Protein AF-A0A3B0XUV3-F1 (afdb_monomer_lite)

Sequence (147 aa):
MSKLILILFVGACLSVVYADNNFYPSVPASISDVETHRVGKHVVRLIRSFSDEGFLFIELLKPPEFSLINKRVVDKIKVTIYGRERVLDFRETASASIEKLRISEGIIKFQVAFYVLRGGRYLSECEIDANREKLPEPVCRHIPEDE

Organism: NCBI:txid652676

Structure (mmCIF, N/CA/C/O backbone):
data_AF-A0A3B0XUV3-F1
#
_entry.id   AF-A0A3B0XUV3-F1
#
loop_
_atom_site.group_PDB
_atom_site.id
_atom_site.type_symbol
_atom_site.label_atom_id
_atom_site.label_alt_id
_atom_site.label_comp_id
_atom_site.label_asym_id
_atom_site.label_entity_id
_atom_site.label_seq_id
_atom_site.pdbx_PDB_ins_code
_atom_site.Cartn_x
_atom_site.Cartn_y
_atom_site.Cartn_z
_atom_site.occupancy
_atom_site.B_iso_or_equiv
_atom_site.auth_seq_id
_atom_site.auth_comp_id
_atom_site.auth_asym_id
_atom_site.auth_atom_id
_atom_site.pdbx_PDB_model_num
ATOM 1 N N . MET A 1 1 ? 41.845 -21.795 62.828 1.00 43.41 1 MET A N 1
ATOM 2 C CA . MET A 1 1 ? 41.153 -21.656 61.528 1.00 43.41 1 MET A CA 1
ATOM 3 C C . MET A 1 1 ? 40.019 -20.662 61.706 1.00 43.41 1 MET A C 1
ATOM 5 O O . MET A 1 1 ? 39.028 -21.007 62.324 1.00 43.41 1 MET A O 1
ATOM 9 N N . SER A 1 2 ? 40.199 -19.415 61.274 1.00 40.38 2 SER A N 1
ATOM 10 C CA . SER A 1 2 ? 39.107 -18.441 61.169 1.00 40.38 2 SER A CA 1
ATOM 11 C C . SER A 1 2 ? 39.590 -17.257 60.337 1.00 40.38 2 SER A C 1
ATOM 13 O O . SER A 1 2 ? 40.461 -16.506 60.767 1.00 40.38 2 SER A O 1
ATOM 15 N N . LYS A 1 3 ? 39.057 -17.126 59.124 1.00 41.09 3 LYS A N 1
ATOM 16 C CA . LYS A 1 3 ? 38.953 -15.853 58.413 1.00 41.09 3 LYS A CA 1
ATOM 17 C C . LYS A 1 3 ? 37.558 -15.838 57.808 1.00 41.09 3 LYS A C 1
ATOM 19 O O . LYS A 1 3 ? 37.299 -16.528 56.826 1.00 41.09 3 LYS A O 1
ATOM 24 N N . LEU A 1 4 ? 36.654 -15.133 58.483 1.00 46.28 4 LEU A N 1
ATOM 25 C CA . LEU A 1 4 ? 35.303 -14.882 58.006 1.00 46.28 4 LEU A CA 1
ATOM 26 C C . LEU A 1 4 ? 35.368 -13.816 56.908 1.00 46.28 4 LEU A C 1
ATOM 28 O O . LEU A 1 4 ? 35.960 -12.753 57.089 1.00 46.28 4 LEU A O 1
ATOM 32 N N . ILE A 1 5 ? 34.768 -14.149 55.774 1.00 55.16 5 ILE A N 1
ATOM 33 C CA . ILE A 1 5 ? 34.529 -13.288 54.621 1.00 55.16 5 ILE A CA 1
ATOM 34 C C . ILE A 1 5 ? 33.279 -12.456 54.918 1.00 55.16 5 ILE A C 1
ATOM 36 O O . ILE A 1 5 ? 32.251 -13.018 55.289 1.00 55.16 5 ILE A O 1
ATOM 40 N N . LEU A 1 6 ? 33.341 -11.141 54.708 1.00 44.31 6 LEU A N 1
ATOM 41 C CA . LEU A 1 6 ? 32.147 -10.307 54.577 1.00 44.31 6 LEU A CA 1
ATOM 42 C C . LEU A 1 6 ? 32.419 -9.207 53.540 1.00 44.31 6 LEU A C 1
ATOM 44 O O . LEU A 1 6 ? 32.942 -8.144 53.860 1.00 44.31 6 LEU A O 1
ATOM 48 N N . ILE A 1 7 ? 32.115 -9.494 52.272 1.00 54.75 7 ILE A N 1
ATOM 49 C CA . ILE A 1 7 ? 32.074 -8.490 51.202 1.00 54.75 7 ILE A CA 1
ATOM 50 C C . ILE A 1 7 ? 30.607 -8.092 51.044 1.00 54.75 7 ILE A C 1
ATOM 52 O O . ILE A 1 7 ? 29.787 -8.874 50.567 1.00 54.75 7 ILE A O 1
ATOM 56 N N . LEU A 1 8 ? 30.281 -6.884 51.499 1.00 47.53 8 LEU A N 1
ATOM 57 C CA . LEU A 1 8 ? 28.972 -6.255 51.349 1.00 47.53 8 LEU A CA 1
ATOM 58 C C . LEU A 1 8 ? 28.825 -5.772 49.895 1.00 47.53 8 LEU A C 1
ATOM 60 O O . LEU A 1 8 ? 29.364 -4.732 49.522 1.00 47.53 8 LEU A O 1
ATOM 64 N N . PHE A 1 9 ? 28.113 -6.531 49.062 1.00 46.62 9 PHE A N 1
ATOM 65 C CA . PHE A 1 9 ? 27.651 -6.050 47.759 1.00 46.62 9 PHE A CA 1
ATOM 66 C C . PHE A 1 9 ? 26.440 -5.140 47.982 1.00 46.62 9 PHE A C 1
ATOM 68 O O . PHE A 1 9 ? 25.327 -5.601 48.232 1.00 46.62 9 PHE A O 1
ATOM 75 N N . VAL A 1 10 ? 26.672 -3.830 47.917 1.00 52.91 10 VAL A N 1
ATOM 76 C CA . VAL A 1 10 ? 25.621 -2.810 47.869 1.00 52.91 10 VAL A CA 1
ATOM 77 C C . VAL A 1 10 ? 24.949 -2.918 46.501 1.00 52.91 10 VAL A C 1
ATOM 79 O O . VAL A 1 10 ? 25.414 -2.361 45.509 1.00 52.91 10 VAL A O 1
ATOM 82 N N . GLY A 1 11 ? 23.880 -3.711 46.438 1.00 49.31 11 GLY A N 1
ATOM 83 C CA . GLY A 1 11 ? 22.999 -3.809 45.282 1.00 49.31 11 GLY A CA 1
ATOM 84 C C . GLY A 1 11 ? 22.228 -2.507 45.104 1.00 49.31 11 GLY A C 1
ATOM 85 O O . GLY A 1 11 ? 21.140 -2.343 45.648 1.00 49.31 11 GLY A O 1
ATOM 86 N N . ALA A 1 12 ? 22.803 -1.573 44.349 1.00 57.12 12 ALA A N 1
ATOM 87 C CA . ALA A 1 12 ? 22.069 -0.451 43.794 1.00 57.12 12 ALA A CA 1
ATOM 88 C C . ALA A 1 12 ? 21.050 -1.005 42.787 1.00 57.12 12 ALA A C 1
ATOM 90 O O . ALA A 1 12 ? 21.394 -1.347 41.656 1.00 57.12 12 ALA A O 1
ATOM 91 N N . CYS A 1 13 ? 19.794 -1.124 43.220 1.00 51.91 13 CYS A N 1
ATOM 92 C CA . CYS A 1 13 ? 18.648 -1.281 42.336 1.00 51.91 13 CYS A CA 1
ATOM 93 C C . CYS A 1 13 ? 18.575 -0.052 41.422 1.00 51.91 13 CYS A C 1
ATOM 95 O O . CYS A 1 13 ? 17.953 0.953 41.757 1.00 51.91 13 CYS A O 1
ATOM 97 N N . LEU A 1 14 ? 19.233 -0.129 40.266 1.00 54.72 14 LEU A N 1
ATOM 98 C CA . LEU A 1 14 ? 18.968 0.744 39.134 1.00 54.72 14 LEU A CA 1
ATOM 99 C C . LEU A 1 14 ? 17.579 0.374 38.613 1.00 54.72 14 LEU A C 1
ATOM 101 O O . LEU A 1 14 ? 17.417 -0.523 37.789 1.00 54.72 14 LEU A O 1
ATOM 105 N N . SER A 1 15 ? 16.558 1.035 39.150 1.00 52.66 15 SER A N 1
ATOM 106 C CA . SER A 1 15 ? 15.231 1.082 38.554 1.00 52.66 15 SER A CA 1
ATOM 107 C C . SER A 1 15 ? 15.371 1.691 37.163 1.00 52.66 15 SER A C 1
ATOM 109 O O . SER A 1 15 ? 15.500 2.906 37.008 1.00 52.66 15 SER A O 1
ATOM 111 N N . VAL A 1 16 ? 15.403 0.816 36.160 1.00 54.91 16 VAL A N 1
ATOM 112 C CA . VAL A 1 16 ? 15.276 1.164 34.750 1.00 54.91 16 VAL A CA 1
ATOM 113 C C . VAL A 1 16 ? 13.902 1.800 34.598 1.00 54.91 16 VAL A C 1
ATOM 115 O O . VAL A 1 16 ? 12.883 1.112 34.566 1.00 54.91 16 VAL A O 1
ATOM 118 N N . VAL A 1 17 ? 13.871 3.130 34.582 1.00 52.25 17 VAL A N 1
ATOM 119 C CA . VAL A 1 17 ? 12.702 3.890 34.154 1.00 52.25 17 VAL A CA 1
ATOM 120 C C . VAL A 1 17 ? 12.493 3.517 32.692 1.00 52.25 17 VAL A C 1
ATOM 122 O O . VAL A 1 17 ? 13.227 3.963 31.812 1.00 52.25 17 VAL A O 1
ATOM 125 N N . TYR A 1 18 ? 11.540 2.620 32.454 1.00 51.06 18 TYR A N 1
ATOM 126 C CA . TYR A 1 18 ? 11.014 2.350 31.128 1.00 51.06 18 TYR A CA 1
ATOM 127 C C . TYR A 1 18 ? 10.369 3.657 30.669 1.00 51.06 18 TYR A C 1
ATOM 129 O O . TYR A 1 18 ? 9.301 4.036 31.147 1.00 51.06 18 TYR A O 1
ATOM 137 N N . ALA A 1 19 ? 11.074 4.401 29.820 1.00 51.94 19 ALA A N 1
ATOM 138 C CA . ALA A 1 19 ? 10.475 5.496 29.087 1.00 51.94 19 ALA A CA 1
ATOM 139 C C . ALA A 1 19 ? 9.405 4.869 28.195 1.00 51.94 19 ALA A C 1
ATOM 141 O O . ALA A 1 19 ? 9.716 4.172 27.227 1.00 51.94 19 ALA A O 1
ATOM 142 N N . ASP A 1 20 ? 8.150 5.053 28.589 1.00 46.69 20 ASP A N 1
ATOM 143 C CA . ASP A 1 20 ? 7.006 4.740 27.756 1.00 46.69 20 ASP A CA 1
ATOM 144 C C . ASP A 1 20 ? 7.124 5.661 26.540 1.00 46.69 20 ASP A C 1
ATOM 146 O O . ASP A 1 20 ? 6.938 6.880 26.632 1.00 46.69 20 ASP A O 1
ATOM 150 N N . ASN A 1 21 ? 7.597 5.102 25.424 1.00 43.84 21 ASN A N 1
ATOM 151 C CA . ASN A 1 21 ? 7.683 5.798 24.152 1.00 43.84 21 ASN A CA 1
ATOM 152 C C . ASN A 1 21 ? 6.247 6.069 23.715 1.00 43.84 21 ASN A C 1
ATOM 154 O O . ASN A 1 21 ? 5.669 5.289 22.960 1.00 43.84 21 ASN A O 1
ATOM 158 N N . ASN A 1 22 ? 5.681 7.168 24.220 1.00 41.72 22 ASN A N 1
ATOM 159 C CA . ASN A 1 22 ? 4.446 7.759 23.743 1.00 41.72 22 ASN A CA 1
ATOM 160 C C . ASN A 1 22 ? 4.557 7.860 22.223 1.00 41.72 22 ASN A C 1
ATOM 162 O O . ASN A 1 22 ? 5.262 8.712 21.676 1.00 41.72 22 ASN A O 1
ATOM 166 N N . PHE A 1 23 ? 3.907 6.907 21.562 1.00 44.50 23 PHE A N 1
ATOM 167 C CA . PHE A 1 23 ? 3.902 6.726 20.128 1.00 44.50 23 PHE A CA 1
ATOM 168 C C . PHE A 1 23 ? 3.029 7.836 19.560 1.00 44.50 23 PHE A C 1
ATOM 170 O O . PHE A 1 23 ? 1.837 7.654 19.328 1.00 44.50 23 PHE A O 1
ATOM 177 N N . TYR A 1 24 ? 3.606 9.023 19.392 1.00 44.25 24 TYR A N 1
ATOM 178 C CA . TYR A 1 24 ? 2.998 10.031 18.545 1.00 44.25 24 TYR A CA 1
ATOM 179 C C . TYR A 1 24 ? 2.880 9.403 17.155 1.00 44.25 24 TYR A C 1
ATOM 181 O O . TYR A 1 24 ? 3.909 9.031 16.580 1.00 44.25 24 TYR A O 1
ATOM 189 N N . PRO A 1 25 ? 1.670 9.256 16.585 1.00 48.47 25 PRO A N 1
ATOM 190 C CA . PRO A 1 25 ? 1.556 8.993 15.167 1.00 48.47 25 PRO A CA 1
ATOM 191 C C . PRO A 1 25 ? 1.998 10.284 14.478 1.00 48.47 25 PRO A C 1
ATOM 193 O O . PRO A 1 25 ? 1.183 11.153 14.179 1.00 48.47 25 PRO A O 1
ATOM 196 N N . SER A 1 26 ? 3.309 10.466 14.306 1.00 55.22 26 SER A N 1
ATOM 197 C CA . SER A 1 26 ? 3.821 11.548 13.485 1.00 55.22 26 SER A CA 1
ATOM 198 C C . SER A 1 26 ? 3.376 11.234 12.067 1.00 55.22 26 SER A C 1
ATOM 200 O O . SER A 1 26 ? 3.818 10.276 11.423 1.00 55.22 26 SER A O 1
ATOM 202 N N . VAL A 1 27 ? 2.380 11.990 11.625 1.00 56.66 27 VAL A N 1
ATOM 203 C CA . VAL A 1 27 ? 2.046 12.042 10.215 1.00 56.66 27 VAL A CA 1
ATOM 204 C C . VAL A 1 27 ? 3.278 12.654 9.526 1.00 56.66 27 VAL A C 1
ATOM 206 O O . VAL A 1 27 ? 3.815 13.633 10.054 1.00 56.66 27 VAL A O 1
ATOM 209 N N . PRO A 1 28 ? 3.810 12.055 8.446 1.00 59.31 28 PRO A N 1
ATOM 210 C CA . PRO A 1 28 ? 5.025 12.554 7.798 1.00 59.31 28 PRO A CA 1
ATOM 211 C C . PRO A 1 28 ? 4.867 14.008 7.342 1.00 59.31 28 PRO A C 1
ATOM 213 O O . PRO A 1 28 ? 3.753 14.479 7.147 1.00 59.31 28 PRO A O 1
ATOM 216 N N . ALA A 1 29 ? 5.971 14.728 7.140 1.00 58.88 29 ALA A N 1
ATOM 217 C CA . ALA A 1 29 ? 5.926 16.136 6.730 1.00 58.88 29 ALA A CA 1
ATOM 218 C C . ALA A 1 29 ? 5.439 16.354 5.274 1.00 58.88 29 ALA A C 1
ATOM 220 O O . ALA A 1 29 ? 5.124 17.479 4.898 1.00 58.88 29 ALA A O 1
ATOM 221 N N . SER A 1 30 ? 5.357 15.291 4.471 1.00 72.94 30 SER A N 1
ATOM 222 C CA . SER A 1 30 ? 5.183 15.278 3.010 1.00 72.94 30 SER A CA 1
ATOM 223 C C . SER A 1 30 ? 3.886 14.568 2.574 1.00 72.94 30 SER A C 1
ATOM 225 O O . SER A 1 30 ? 3.896 13.694 1.710 1.00 72.94 30 SER A O 1
ATOM 227 N N . ILE A 1 31 ? 2.746 14.906 3.184 1.00 80.00 31 ILE A N 1
ATOM 228 C CA . ILE A 1 31 ? 1.447 14.262 2.903 1.00 80.00 31 ILE A CA 1
ATOM 229 C C . ILE A 1 31 ? 0.798 14.903 1.679 1.00 80.00 31 ILE A C 1
ATOM 231 O O . ILE A 1 31 ? 0.588 16.115 1.658 1.00 80.00 31 ILE A O 1
ATOM 235 N N . SER A 1 32 ? 0.408 14.087 0.704 1.00 86.19 32 SER A N 1
ATOM 236 C CA . SER A 1 32 ? -0.406 14.530 -0.428 1.00 86.19 32 SER A CA 1
ATOM 237 C C . SER A 1 32 ? -1.901 14.418 -0.140 1.00 86.19 32 SER A C 1
ATOM 239 O O . SER A 1 32 ? -2.665 15.285 -0.556 1.00 86.19 32 SER A O 1
ATOM 241 N N . ASP A 1 33 ? -2.327 13.372 0.575 1.00 89.06 33 ASP A N 1
ATOM 242 C CA . ASP A 1 33 ? -3.743 13.104 0.809 1.00 89.06 33 ASP A CA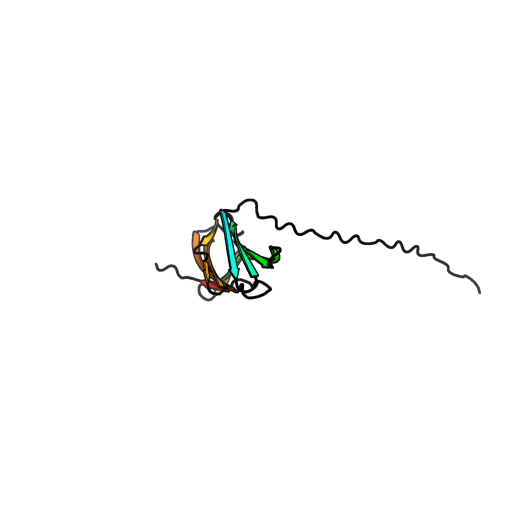 1
ATOM 243 C C . ASP A 1 33 ? -4.000 12.168 2.007 1.00 89.06 33 ASP A C 1
ATOM 245 O O . ASP A 1 33 ? -3.160 11.329 2.352 1.00 89.06 33 ASP A O 1
ATOM 249 N N . VAL A 1 34 ? -5.179 12.300 2.629 1.00 92.19 34 VAL A N 1
ATOM 250 C CA . VAL A 1 34 ? -5.641 11.449 3.736 1.00 92.19 34 VAL A CA 1
ATOM 251 C C . VAL A 1 34 ? -7.089 11.017 3.515 1.00 92.19 34 VAL A C 1
ATOM 253 O O . VAL A 1 34 ? -8.004 11.836 3.552 1.00 92.19 34 VAL A O 1
ATOM 256 N N . GLU A 1 35 ? -7.320 9.709 3.413 1.00 94.50 35 GLU A N 1
ATOM 257 C CA . GLU A 1 35 ? -8.657 9.117 3.323 1.00 94.50 35 GLU A CA 1
ATOM 258 C C . GLU A 1 35 ? -8.969 8.281 4.567 1.00 94.50 35 GLU A C 1
ATOM 260 O O . GLU A 1 35 ? -8.097 7.618 5.129 1.00 94.50 35 GLU A O 1
ATOM 265 N N . THR A 1 36 ? -10.225 8.274 5.012 1.00 94.94 36 THR A N 1
ATOM 266 C CA . THR A 1 36 ? -10.662 7.471 6.163 1.00 94.94 36 THR A CA 1
ATOM 267 C C . THR A 1 36 ? -11.904 6.666 5.811 1.00 94.94 36 THR A C 1
ATOM 269 O O . THR A 1 36 ? -12.880 7.209 5.304 1.00 94.94 36 THR A O 1
ATOM 272 N N . HIS A 1 37 ? -11.880 5.372 6.122 1.00 95.62 37 HIS A N 1
ATOM 273 C CA . HIS A 1 37 ? -12.900 4.404 5.728 1.00 95.62 37 HIS A CA 1
ATOM 274 C C . HIS A 1 37 ? -13.306 3.525 6.911 1.00 95.62 37 HIS A C 1
ATOM 276 O O . HIS A 1 37 ? -12.462 3.094 7.694 1.00 95.62 37 HIS A O 1
ATOM 282 N N . ARG A 1 38 ? -14.596 3.210 7.051 1.00 94.12 38 ARG A N 1
ATOM 283 C CA . ARG A 1 38 ? -15.057 2.233 8.050 1.00 94.12 38 ARG A CA 1
ATOM 284 C C . ARG A 1 38 ? -15.001 0.825 7.460 1.00 94.12 38 ARG A C 1
ATOM 286 O O . ARG A 1 38 ? -15.628 0.568 6.439 1.00 94.12 38 ARG A O 1
ATOM 293 N N . VAL A 1 39 ? -14.299 -0.091 8.128 1.00 94.19 39 VAL A N 1
ATOM 294 C CA . VAL A 1 39 ? -14.128 -1.488 7.696 1.00 94.19 39 VAL A CA 1
ATOM 295 C C . VAL A 1 39 ? -14.485 -2.416 8.849 1.00 94.19 39 VAL A C 1
ATOM 297 O O . VAL A 1 39 ? -13.719 -2.585 9.799 1.00 94.19 39 VAL A O 1
ATOM 300 N N . GLY A 1 40 ? -15.684 -2.998 8.795 1.00 90.31 40 GLY A N 1
ATOM 301 C CA . GLY A 1 40 ? -16.206 -3.836 9.873 1.00 90.31 40 GLY A CA 1
ATOM 302 C C . GLY A 1 40 ? -16.214 -3.099 11.219 1.00 90.31 40 GLY A C 1
ATOM 303 O O . GLY A 1 40 ? -16.905 -2.090 11.388 1.00 90.31 40 GLY A O 1
ATOM 304 N N . LYS A 1 41 ? -15.435 -3.611 12.183 1.00 91.38 41 LYS A N 1
ATOM 305 C CA . LYS A 1 41 ? -15.276 -3.023 13.527 1.00 91.38 41 LYS A CA 1
ATOM 306 C C . LYS A 1 41 ? -14.180 -1.952 13.619 1.00 91.38 41 LYS A C 1
ATOM 308 O O . LYS A 1 41 ? -14.056 -1.319 14.664 1.00 91.38 41 LYS A O 1
ATOM 313 N N . HIS A 1 42 ? -13.391 -1.761 12.564 1.00 94.06 42 HIS A N 1
ATOM 314 C CA . HIS A 1 42 ? -12.250 -0.849 12.537 1.00 94.06 42 HIS A CA 1
ATOM 315 C C . HIS A 1 42 ? -12.544 0.397 11.701 1.00 94.06 42 HIS A C 1
ATOM 317 O O . HIS A 1 42 ? -13.454 0.433 10.866 1.00 94.06 42 HIS A O 1
ATOM 323 N N . VAL A 1 43 ? -11.721 1.418 11.906 1.00 95.88 43 VAL A N 1
ATOM 324 C CA . VAL A 1 43 ? -11.580 2.548 10.990 1.00 95.88 43 VAL A CA 1
ATOM 325 C C . VAL A 1 43 ? -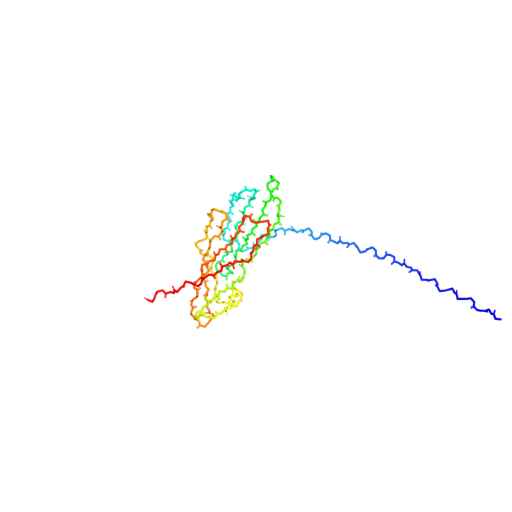10.191 2.466 10.369 1.00 95.88 43 VAL A C 1
ATOM 327 O O . VAL A 1 43 ? -9.205 2.342 11.085 1.00 95.88 43 VAL A O 1
ATOM 330 N N . VAL A 1 44 ? -10.117 2.499 9.045 1.00 96.94 44 VAL A N 1
ATOM 331 C CA . VAL A 1 44 ? -8.874 2.469 8.275 1.00 96.94 44 VAL A CA 1
ATOM 332 C C . VAL A 1 44 ? -8.571 3.880 7.801 1.00 96.94 44 VAL A C 1
ATOM 334 O O . VAL A 1 44 ? -9.400 4.487 7.127 1.00 96.94 44 VAL A O 1
ATOM 337 N N . ARG A 1 45 ? -7.388 4.395 8.129 1.00 96.62 45 ARG A N 1
ATOM 338 C CA . ARG A 1 45 ? -6.887 5.680 7.639 1.00 96.62 45 ARG A CA 1
ATOM 339 C C . ARG A 1 45 ? -5.731 5.439 6.672 1.00 96.62 45 ARG A C 1
ATOM 341 O O . ARG A 1 45 ? -4.750 4.792 7.028 1.00 96.62 45 ARG A O 1
ATOM 348 N N . LEU A 1 46 ? -5.879 5.933 5.450 1.00 95.94 46 LEU A N 1
ATOM 349 C CA . LEU A 1 46 ? -4.899 5.860 4.372 1.00 95.94 46 LEU A CA 1
ATOM 350 C C . LEU A 1 46 ? -4.254 7.237 4.241 1.00 95.94 46 LEU A C 1
ATOM 352 O O . LEU A 1 46 ? -4.963 8.221 4.068 1.00 95.94 46 LEU A O 1
ATOM 356 N N . ILE A 1 47 ? -2.935 7.320 4.345 1.00 93.88 47 ILE A N 1
ATOM 357 C CA . ILE A 1 47 ? -2.183 8.577 4.272 1.00 93.88 47 ILE A CA 1
ATOM 358 C C . ILE A 1 47 ? -1.154 8.402 3.163 1.00 93.88 47 ILE A C 1
ATOM 360 O O . ILE A 1 47 ? -0.267 7.551 3.263 1.00 93.88 47 ILE A O 1
ATOM 364 N N . ARG A 1 48 ? -1.289 9.179 2.094 1.00 90.50 48 ARG A N 1
ATOM 365 C CA . ARG A 1 48 ? -0.394 9.149 0.936 1.00 90.50 48 ARG A CA 1
ATOM 366 C C . ARG A 1 48 ? 0.651 10.243 1.067 1.00 90.50 48 ARG A C 1
ATOM 368 O O . ARG A 1 48 ? 0.305 11.368 1.425 1.00 90.50 48 ARG A O 1
ATOM 375 N N . SER A 1 49 ? 1.907 9.940 0.752 1.00 85.88 49 SER A N 1
ATOM 376 C CA . SER A 1 49 ? 2.914 10.981 0.547 1.00 85.88 49 SER A CA 1
ATOM 377 C C . SER A 1 49 ? 2.842 11.548 -0.872 1.00 85.88 49 SER A C 1
ATOM 379 O O . SER A 1 49 ? 2.109 11.039 -1.729 1.00 85.88 49 SER A O 1
ATOM 381 N N . PHE A 1 50 ? 3.596 12.609 -1.144 1.00 78.31 50 PHE A N 1
ATOM 382 C CA . PHE A 1 50 ? 3.858 13.034 -2.519 1.00 78.31 50 PHE A CA 1
ATOM 383 C C . PHE A 1 50 ? 4.602 11.945 -3.319 1.00 78.31 50 PHE A C 1
ATOM 385 O O . PHE A 1 50 ? 5.183 11.012 -2.755 1.00 78.31 50 PHE A O 1
ATOM 392 N N . SER A 1 51 ? 4.512 12.029 -4.650 1.00 66.69 51 SER A N 1
ATOM 393 C CA . SER A 1 51 ? 5.005 11.023 -5.610 1.00 66.69 51 SER A CA 1
ATOM 394 C C . SER A 1 51 ? 6.529 10.933 -5.726 1.00 66.69 51 SER A C 1
ATOM 396 O O . SER A 1 51 ? 7.053 10.047 -6.393 1.00 66.69 51 SER A O 1
ATOM 398 N N . ASP A 1 52 ? 7.250 11.889 -5.162 1.00 68.31 52 ASP A N 1
ATOM 399 C CA . ASP A 1 52 ? 8.703 11.840 -5.032 1.00 68.31 52 ASP A CA 1
ATOM 400 C C . ASP A 1 52 ? 9.135 10.835 -3.954 1.00 68.31 52 ASP A C 1
ATOM 402 O O . ASP A 1 52 ? 10.090 10.093 -4.169 1.00 68.31 52 ASP A O 1
ATOM 406 N N . GLU A 1 53 ? 8.394 10.745 -2.847 1.00 71.88 53 GLU A N 1
ATOM 407 C CA . GLU A 1 53 ? 8.632 9.768 -1.774 1.00 71.88 53 GLU A CA 1
ATOM 408 C C . GLU A 1 53 ? 7.876 8.442 -1.973 1.00 71.88 53 GLU A C 1
ATOM 410 O O . GLU A 1 53 ? 8.387 7.373 -1.643 1.00 71.88 53 GLU A O 1
ATOM 415 N N . GLY A 1 54 ? 6.656 8.492 -2.520 1.00 79.69 54 GLY A N 1
ATOM 416 C CA . GLY A 1 54 ? 5.892 7.298 -2.902 1.00 79.69 54 GLY A CA 1
ATOM 417 C C . GLY A 1 54 ? 5.378 6.415 -1.761 1.00 79.69 54 GLY A C 1
ATOM 418 O O . GLY A 1 54 ? 4.962 5.284 -2.010 1.00 79.69 54 GLY A O 1
ATOM 419 N N . PHE A 1 55 ? 5.393 6.887 -0.517 1.00 89.94 55 PHE A N 1
ATOM 420 C CA . PHE A 1 55 ? 4.956 6.123 0.645 1.00 89.94 55 PHE A CA 1
ATOM 421 C C . PHE A 1 55 ? 3.430 6.109 0.804 1.00 89.94 55 PHE A C 1
ATOM 423 O O . PHE A 1 55 ? 2.735 7.115 0.632 1.00 89.94 55 PHE A O 1
ATOM 430 N N . LEU A 1 56 ? 2.910 4.958 1.232 1.00 93.81 56 LEU A N 1
ATOM 431 C CA . LEU A 1 56 ? 1.539 4.816 1.724 1.00 93.81 56 LEU A CA 1
ATOM 432 C C . LEU A 1 56 ? 1.565 4.345 3.176 1.00 93.81 56 LEU A C 1
ATOM 434 O O . LEU A 1 56 ? 2.050 3.256 3.483 1.00 93.81 56 LEU A O 1
ATOM 438 N N . PHE A 1 57 ? 0.991 5.140 4.071 1.00 95.12 57 PHE A N 1
ATOM 439 C CA . PHE A 1 57 ? 0.752 4.744 5.452 1.00 95.12 57 PHE A CA 1
ATOM 440 C C . PHE A 1 57 ? -0.694 4.278 5.587 1.00 95.12 57 PHE A C 1
ATOM 442 O O . PHE A 1 57 ? -1.624 4.917 5.099 1.00 95.12 57 PHE A O 1
ATOM 449 N N . ILE A 1 58 ? -0.874 3.153 6.264 1.00 96.81 58 ILE A N 1
ATOM 450 C CA . ILE A 1 58 ? -2.169 2.538 6.522 1.00 96.81 58 ILE A CA 1
ATOM 451 C C . ILE A 1 58 ? -2.271 2.346 8.023 1.00 96.81 58 ILE A C 1
ATOM 453 O O . ILE A 1 58 ? -1.450 1.661 8.633 1.00 96.81 58 ILE A O 1
ATOM 457 N N . GLU A 1 59 ? -3.284 2.945 8.621 1.00 96.88 59 GLU A N 1
ATOM 458 C CA . GLU A 1 59 ? -3.526 2.886 10.054 1.00 96.88 59 GLU A CA 1
ATOM 459 C C . GLU A 1 59 ? -4.876 2.230 10.324 1.00 96.88 59 GLU A C 1
ATOM 461 O O . GLU A 1 59 ? -5.885 2.585 9.717 1.00 96.88 59 GLU A O 1
ATOM 466 N N . LEU A 1 60 ? -4.893 1.268 11.245 1.00 96.12 60 LEU A N 1
ATOM 467 C CA . LEU A 1 60 ? -6.103 0.683 11.809 1.00 96.12 60 LEU A CA 1
ATOM 468 C C . LEU A 1 60 ? -6.387 1.335 13.153 1.00 96.12 60 LEU A C 1
ATOM 470 O O . LEU A 1 60 ? -5.563 1.278 14.065 1.00 96.12 60 LEU A O 1
ATOM 474 N N . LEU A 1 61 ? -7.576 1.905 13.282 1.00 96.19 61 LEU A N 1
ATOM 475 C CA . LEU A 1 61 ? -8.038 2.622 14.459 1.00 96.19 61 LEU A CA 1
ATOM 476 C C . LEU A 1 61 ? -9.235 1.895 15.084 1.00 96.19 61 LEU A C 1
ATOM 478 O O . LEU A 1 61 ? -10.113 1.381 14.377 1.00 96.19 61 LEU A O 1
ATOM 482 N N . LYS A 1 62 ? -9.294 1.879 16.418 1.00 94.00 62 LYS A N 1
ATOM 483 C CA . LYS A 1 62 ? -10.416 1.341 17.193 1.00 94.00 62 LYS A CA 1
ATOM 484 C C . LYS A 1 62 ? -11.426 2.450 17.509 1.00 94.00 62 LYS A C 1
ATOM 486 O O . LYS A 1 62 ? -11.077 3.388 18.223 1.00 94.00 62 LYS A O 1
ATOM 491 N N . PRO A 1 63 ? -12.683 2.368 17.049 1.00 90.81 63 PRO A N 1
ATOM 492 C CA . PRO A 1 63 ? -13.732 3.276 17.507 1.00 90.81 63 PRO A CA 1
ATOM 493 C C . PRO A 1 63 ? -14.184 2.946 18.950 1.00 90.81 63 PRO A C 1
ATOM 495 O O . PRO A 1 63 ? -14.037 1.800 19.384 1.00 90.81 63 PRO A O 1
ATOM 498 N N . PRO A 1 64 ? -14.782 3.905 19.687 1.00 89.25 64 PRO A N 1
ATOM 499 C CA . PRO A 1 64 ? -15.042 5.293 19.287 1.00 89.25 64 PRO A CA 1
ATOM 500 C C . PRO A 1 64 ? -13.858 6.242 19.524 1.00 89.25 64 PRO A C 1
ATOM 502 O O . PRO A 1 64 ? -13.855 7.340 18.991 1.00 89.25 64 PRO A O 1
ATOM 505 N N . GLU A 1 65 ? -12.859 5.829 20.302 1.00 89.75 65 GLU A N 1
ATOM 506 C CA . GLU A 1 65 ? -11.733 6.678 20.726 1.00 89.75 65 GLU A CA 1
ATOM 507 C C . GLU A 1 65 ? -10.702 6.924 19.611 1.00 89.75 65 GLU A C 1
ATOM 509 O O . GLU A 1 65 ? -9.790 7.727 19.779 1.00 89.75 65 GLU A O 1
ATOM 514 N N . PHE A 1 66 ? -10.838 6.231 18.474 1.00 90.19 66 PHE A N 1
ATOM 515 C CA . PHE A 1 66 ? -9.898 6.234 17.349 1.00 90.19 66 PHE A CA 1
ATOM 516 C C . PHE A 1 66 ? -8.457 5.913 17.770 1.00 90.19 66 PHE A C 1
ATOM 518 O O . PHE A 1 66 ? -7.497 6.415 17.187 1.00 90.19 66 PHE A O 1
ATOM 525 N N . SER A 1 67 ? -8.299 5.039 18.767 1.00 92.75 67 SER A N 1
ATOM 526 C CA . SER A 1 67 ? -6.984 4.596 19.222 1.00 92.75 67 SER A CA 1
ATOM 527 C C . SER A 1 67 ? -6.298 3.754 18.147 1.00 92.75 67 SER A C 1
ATOM 529 O O . SER A 1 67 ? -6.912 2.870 17.546 1.00 92.75 67 SER A O 1
ATOM 531 N N . LEU A 1 68 ? -5.021 4.040 17.881 1.00 94.25 68 LEU A N 1
ATOM 532 C CA . LEU A 1 68 ? -4.226 3.312 16.895 1.00 94.25 68 LEU A CA 1
ATOM 533 C C . LEU A 1 68 ? -3.994 1.874 17.370 1.00 94.25 68 LEU A C 1
ATOM 535 O O . LEU A 1 68 ? -3.315 1.643 18.365 1.00 94.25 68 LEU A O 1
ATOM 539 N N . ILE A 1 69 ? -4.543 0.910 16.636 1.00 93.38 69 ILE A N 1
ATOM 540 C CA . ILE A 1 69 ? -4.347 -0.524 16.877 1.00 93.38 69 ILE A CA 1
ATOM 541 C C . ILE A 1 69 ? -3.103 -1.005 16.132 1.00 93.38 69 ILE A C 1
ATOM 543 O O . ILE A 1 69 ? -2.291 -1.765 16.658 1.00 93.38 69 ILE A O 1
ATOM 547 N N . ASN A 1 70 ? -2.975 -0.607 14.867 1.00 95.62 70 ASN A N 1
ATOM 548 C CA . ASN A 1 70 ? -1.916 -1.092 14.001 1.00 95.62 70 ASN A CA 1
ATOM 549 C C . ASN A 1 70 ? -1.570 -0.063 12.927 1.00 95.62 70 ASN A C 1
ATOM 551 O O . ASN A 1 70 ? -2.436 0.676 12.467 1.00 95.62 70 ASN A O 1
ATOM 555 N N . LYS A 1 71 ? -0.306 -0.041 12.508 1.00 95.50 71 LYS A N 1
ATOM 556 C CA . LYS A 1 71 ? 0.193 0.809 11.429 1.00 95.50 71 LYS A CA 1
ATOM 557 C C . LYS A 1 71 ? 1.054 -0.022 10.490 1.00 95.50 71 LYS A C 1
ATOM 559 O O . LYS A 1 71 ? 1.895 -0.799 10.941 1.00 95.50 71 LYS A O 1
ATOM 564 N N . ARG A 1 72 ? 0.863 0.178 9.191 1.00 95.69 72 ARG A N 1
ATOM 565 C CA . ARG A 1 72 ? 1.694 -0.354 8.113 1.00 95.69 72 ARG A CA 1
ATOM 566 C C . ARG A 1 72 ? 2.203 0.818 7.290 1.00 95.69 72 ARG A C 1
ATOM 568 O O . ARG A 1 72 ? 1.435 1.710 6.947 1.00 95.69 72 ARG A O 1
ATOM 575 N N . VAL A 1 73 ? 3.488 0.794 6.970 1.00 95.31 73 VAL A N 1
ATOM 576 C CA . VAL A 1 73 ? 4.081 1.678 5.966 1.00 95.31 73 VAL A CA 1
ATOM 577 C C . VAL A 1 73 ? 4.417 0.809 4.768 1.00 95.31 73 VAL A C 1
ATOM 579 O O . VAL A 1 73 ? 5.041 -0.238 4.931 1.00 95.31 73 VAL A O 1
ATOM 582 N N . VAL A 1 74 ? 3.940 1.202 3.594 1.00 95.75 74 VAL A N 1
ATOM 583 C CA . VAL A 1 74 ? 4.313 0.606 2.315 1.00 95.75 74 VAL A CA 1
ATOM 584 C C . VAL A 1 74 ? 5.390 1.502 1.719 1.00 95.75 74 VAL A C 1
ATOM 586 O O . VAL A 1 74 ? 5.095 2.518 1.095 1.00 95.75 74 VAL A O 1
ATOM 589 N N . ASP A 1 75 ? 6.637 1.138 1.994 1.00 93.25 75 ASP A N 1
ATOM 590 C CA . ASP A 1 75 ? 7.868 1.768 1.497 1.00 93.25 75 ASP A CA 1
ATOM 591 C C . ASP A 1 75 ? 8.671 0.837 0.576 1.00 93.25 75 ASP A C 1
ATOM 593 O O . ASP A 1 75 ? 9.707 1.205 0.025 1.00 93.25 75 ASP A O 1
ATOM 597 N N . LYS A 1 76 ? 8.182 -0.390 0.410 1.00 95.12 76 LYS A N 1
ATOM 598 C CA . LYS A 1 76 ? 8.684 -1.387 -0.520 1.00 95.12 76 LYS A CA 1
ATOM 599 C C . LYS A 1 76 ? 7.597 -2.398 -0.832 1.00 95.12 76 LYS A C 1
ATOM 601 O O . LYS A 1 76 ? 6.685 -2.618 -0.032 1.00 95.12 76 LYS A O 1
ATOM 606 N N . ILE A 1 77 ? 7.741 -3.081 -1.960 1.00 96.81 77 ILE A N 1
ATOM 607 C CA . ILE A 1 77 ? 6.884 -4.215 -2.313 1.00 96.81 77 ILE A CA 1
ATOM 608 C C . ILE A 1 77 ? 7.704 -5.412 -2.769 1.00 96.81 77 ILE A C 1
ATOM 610 O O . ILE A 1 77 ? 8.790 -5.272 -3.331 1.00 96.81 77 ILE A O 1
ATOM 614 N N . LYS A 1 78 ? 7.160 -6.607 -2.542 1.00 97.69 78 LYS A N 1
ATOM 615 C CA . LYS A 1 78 ? 7.690 -7.853 -3.090 1.00 97.69 78 LYS A CA 1
ATOM 616 C C . LYS A 1 78 ? 6.816 -8.278 -4.261 1.00 97.69 78 LYS A C 1
ATOM 618 O O . LYS A 1 78 ? 5.609 -8.436 -4.098 1.00 97.69 78 LYS A O 1
ATOM 623 N N . VAL A 1 79 ? 7.410 -8.451 -5.434 1.00 96.81 79 VAL A N 1
ATOM 624 C CA . VAL A 1 79 ? 6.680 -8.767 -6.666 1.00 96.81 79 VAL A CA 1
ATOM 625 C C . VAL A 1 79 ? 7.510 -9.687 -7.554 1.00 96.81 79 VAL A C 1
ATOM 627 O O . VAL A 1 79 ? 8.734 -9.595 -7.597 1.00 96.81 79 VAL A O 1
ATOM 630 N N . THR A 1 80 ? 6.851 -10.598 -8.266 1.00 95.06 80 THR A N 1
ATOM 631 C CA . THR A 1 80 ? 7.511 -11.434 -9.276 1.00 95.06 80 THR A CA 1
ATOM 632 C C . THR A 1 80 ? 7.435 -10.747 -10.633 1.00 95.06 80 THR A C 1
ATOM 634 O O . THR A 1 80 ? 6.346 -10.551 -11.164 1.00 95.06 80 THR A O 1
ATOM 637 N N . ILE A 1 81 ? 8.592 -10.398 -11.194 1.00 91.31 81 ILE A N 1
ATOM 638 C CA . ILE A 1 81 ? 8.737 -9.742 -12.497 1.00 91.31 81 ILE A CA 1
ATOM 639 C C . ILE A 1 81 ? 9.541 -10.681 -13.397 1.00 91.31 81 ILE A C 1
ATOM 641 O O . ILE A 1 81 ? 10.616 -11.143 -13.009 1.00 91.31 81 ILE A O 1
ATOM 645 N N . TYR A 1 82 ? 9.010 -11.004 -14.579 1.00 90.12 82 TYR A N 1
ATOM 646 C CA . TYR A 1 82 ? 9.614 -11.961 -15.523 1.00 90.12 82 TYR A CA 1
ATOM 647 C C . TYR A 1 82 ? 10.025 -13.293 -14.864 1.00 90.12 82 TYR A C 1
ATOM 649 O O . TYR A 1 82 ? 11.129 -13.802 -15.061 1.00 90.12 82 TYR A O 1
ATOM 657 N N . GLY A 1 83 ? 9.148 -13.831 -14.009 1.00 91.69 83 GLY A N 1
ATOM 658 C CA . GLY A 1 83 ? 9.368 -15.097 -13.301 1.00 91.69 83 GLY A CA 1
ATOM 659 C C . GLY A 1 83 ? 10.401 -15.040 -12.171 1.00 91.69 83 GLY A C 1
ATOM 660 O O . GLY A 1 83 ? 10.734 -16.079 -11.605 1.00 91.69 83 GLY A O 1
ATOM 661 N N . ARG A 1 84 ? 10.918 -13.856 -11.820 1.00 94.50 84 ARG A N 1
ATOM 662 C CA . ARG A 1 84 ? 11.870 -13.677 -10.718 1.00 94.50 84 ARG A CA 1
ATOM 663 C C . ARG A 1 84 ? 11.289 -12.785 -9.641 1.00 94.50 84 ARG A C 1
ATOM 665 O O . ARG A 1 84 ? 10.804 -11.692 -9.922 1.00 94.50 84 ARG A O 1
ATOM 672 N N . GLU A 1 85 ? 11.387 -13.236 -8.400 1.00 96.31 85 GLU A N 1
ATOM 673 C CA . GLU A 1 85 ? 11.025 -12.417 -7.253 1.00 96.31 85 GLU A CA 1
ATOM 674 C C . GLU A 1 85 ? 11.984 -11.225 -7.128 1.00 96.31 85 GLU A C 1
ATOM 676 O O . GLU A 1 85 ? 13.208 -11.363 -7.221 1.00 96.31 85 GLU A O 1
ATOM 681 N N . ARG A 1 86 ? 11.412 -10.041 -6.933 1.00 94.62 86 ARG A N 1
ATOM 682 C CA . ARG A 1 86 ? 12.112 -8.781 -6.718 1.00 94.62 86 ARG A CA 1
ATOM 683 C C . ARG A 1 86 ? 11.516 -8.081 -5.507 1.00 94.62 86 ARG A C 1
ATOM 685 O O . ARG A 1 86 ? 10.312 -8.151 -5.263 1.00 94.62 86 ARG A O 1
ATOM 692 N N . VAL A 1 87 ? 12.375 -7.389 -4.773 1.00 96.38 87 VAL A N 1
ATOM 693 C CA . VAL A 1 87 ? 11.964 -6.398 -3.782 1.00 96.38 87 VAL A CA 1
ATOM 694 C C . VAL A 1 87 ? 12.211 -5.038 -4.413 1.00 96.38 87 VAL A C 1
ATOM 696 O O . VAL A 1 87 ? 13.336 -4.747 -4.811 1.00 96.38 87 VAL A O 1
ATOM 699 N N . LEU A 1 88 ? 11.154 -4.251 -4.557 1.00 94.06 88 LEU A N 1
ATOM 700 C CA . LEU A 1 88 ? 11.217 -2.885 -5.056 1.00 94.06 88 LEU A CA 1
ATOM 701 C C . LEU A 1 88 ? 11.176 -1.955 -3.843 1.00 94.06 88 LEU A C 1
ATOM 703 O O . LEU A 1 88 ? 10.102 -1.757 -3.279 1.00 94.06 88 LEU A O 1
ATOM 707 N N . ASP A 1 89 ? 12.337 -1.465 -3.403 1.00 93.94 89 ASP A N 1
ATOM 708 C CA . ASP A 1 89 ? 12.464 -0.508 -2.293 1.00 93.94 89 ASP A CA 1
ATOM 709 C C . ASP A 1 89 ? 12.319 0.920 -2.822 1.00 93.94 89 ASP A C 1
ATOM 711 O O . ASP A 1 89 ? 13.075 1.340 -3.702 1.00 93.94 89 ASP A O 1
ATOM 715 N N . PHE A 1 90 ? 11.340 1.669 -2.312 1.00 91.50 90 PHE A N 1
ATOM 716 C CA . PHE A 1 90 ? 10.996 2.999 -2.826 1.00 91.50 90 PHE A CA 1
ATOM 717 C C . PHE A 1 90 ? 12.069 4.046 -2.517 1.00 91.50 90 PHE A C 1
ATOM 719 O O . PHE A 1 90 ? 12.001 5.155 -3.026 1.00 91.50 90 PHE A O 1
ATOM 726 N N . ARG A 1 91 ? 13.086 3.710 -1.719 1.00 88.75 91 ARG A N 1
ATOM 727 C CA . ARG A 1 91 ? 14.242 4.580 -1.456 1.00 88.75 91 ARG A CA 1
ATOM 728 C C . ARG A 1 91 ? 15.388 4.353 -2.441 1.00 88.75 91 ARG A C 1
ATOM 730 O O . ARG A 1 91 ? 16.287 5.180 -2.527 1.00 88.75 91 ARG A O 1
ATOM 737 N N . GLU A 1 92 ? 15.366 3.247 -3.186 1.00 89.25 92 GLU A N 1
ATOM 738 C CA . GLU A 1 92 ? 16.404 2.855 -4.153 1.00 89.25 92 GLU A CA 1
ATOM 739 C C . GLU A 1 92 ? 15.937 3.043 -5.610 1.00 89.25 92 GLU A C 1
ATOM 741 O O . GLU A 1 92 ? 16.331 2.318 -6.526 1.00 89.25 92 GLU A O 1
ATOM 746 N N . THR A 1 93 ? 15.063 4.022 -5.830 1.00 88.12 93 THR A N 1
ATOM 747 C CA . THR A 1 93 ? 14.353 4.268 -7.091 1.00 88.12 93 THR A CA 1
ATOM 748 C C . THR A 1 93 ? 14.609 5.688 -7.607 1.00 88.12 93 THR A C 1
ATOM 750 O O . THR A 1 93 ? 15.097 6.541 -6.870 1.00 88.12 93 THR A O 1
ATOM 753 N N . ALA A 1 94 ? 14.282 5.960 -8.873 1.00 89.00 94 ALA A N 1
ATOM 754 C CA . ALA A 1 94 ? 14.202 7.336 -9.375 1.00 89.00 94 ALA A CA 1
ATOM 755 C C . ALA A 1 94 ? 12.934 8.038 -8.872 1.00 89.00 94 ALA A C 1
ATOM 757 O O . ALA A 1 94 ? 12.956 9.223 -8.559 1.00 89.00 94 ALA A O 1
ATOM 758 N N . SER A 1 95 ? 11.825 7.299 -8.830 1.00 89.69 95 SER A N 1
ATOM 759 C CA . SER A 1 95 ? 10.551 7.710 -8.237 1.00 89.69 95 SER A CA 1
ATOM 760 C C . SER A 1 95 ? 9.688 6.467 -7.982 1.00 89.69 95 SER A C 1
ATOM 762 O O . SER A 1 95 ? 9.837 5.440 -8.657 1.00 89.69 95 SER A O 1
ATOM 764 N N . ALA A 1 96 ? 8.801 6.542 -6.995 1.00 91.06 96 ALA A N 1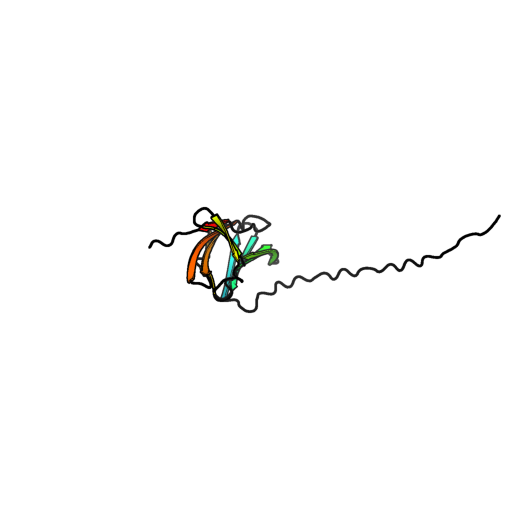
ATOM 765 C CA . ALA A 1 96 ? 7.729 5.579 -6.789 1.00 91.06 96 ALA A CA 1
ATOM 766 C C . ALA A 1 96 ? 6.419 6.336 -6.555 1.00 91.06 96 ALA A C 1
ATOM 768 O O . ALA A 1 96 ? 6.391 7.318 -5.822 1.00 91.06 96 ALA A O 1
ATOM 769 N N . SER A 1 97 ? 5.321 5.885 -7.155 1.00 92.06 97 SER A N 1
ATOM 770 C CA . SER A 1 97 ? 4.001 6.487 -6.953 1.00 92.06 97 SER A CA 1
ATOM 771 C C . SER A 1 97 ? 2.966 5.441 -6.558 1.00 92.06 97 SER A C 1
ATOM 773 O O . SER A 1 97 ? 2.949 4.320 -7.071 1.00 92.06 97 SER A O 1
ATOM 775 N N . ILE A 1 98 ? 2.075 5.840 -5.648 1.00 93.12 98 ILE A N 1
ATOM 776 C CA . ILE A 1 98 ? 0.886 5.078 -5.267 1.00 93.12 98 ILE A CA 1
ATOM 777 C C . ILE A 1 98 ? -0.290 5.590 -6.093 1.00 93.12 98 ILE A C 1
ATOM 779 O O . ILE A 1 98 ? -0.739 6.725 -5.937 1.00 93.12 98 ILE A O 1
ATOM 783 N N . GLU A 1 99 ? -0.805 4.737 -6.966 1.00 91.75 99 GLU A N 1
ATOM 784 C CA . GLU A 1 99 ? -1.852 5.056 -7.932 1.00 91.75 99 GLU A CA 1
ATOM 785 C C . GLU A 1 99 ? -3.103 4.207 -7.679 1.00 91.75 99 GLU A C 1
ATOM 787 O O . GLU A 1 99 ? -3.042 3.150 -7.054 1.00 91.75 99 GLU A O 1
ATOM 792 N N . LYS A 1 100 ? -4.266 4.659 -8.165 1.00 93.38 100 LYS A N 1
ATOM 793 C CA . LYS A 1 100 ? -5.544 3.912 -8.116 1.00 93.38 100 LYS A CA 1
ATOM 794 C C . LYS A 1 100 ? -5.876 3.293 -6.744 1.00 93.38 100 LYS A C 1
ATOM 796 O O . LYS A 1 100 ? -6.428 2.193 -6.675 1.00 93.38 100 LYS A O 1
ATOM 801 N N . LEU A 1 101 ? -5.536 4.000 -5.664 1.00 95.00 101 LEU A N 1
ATOM 802 C CA . LEU A 1 101 ? -5.848 3.597 -4.296 1.00 95.00 101 LEU A CA 1
ATOM 803 C C . LEU A 1 101 ? -7.365 3.581 -4.096 1.00 95.00 101 LEU A C 1
ATOM 805 O O . LEU A 1 101 ? -8.051 4.555 -4.395 1.00 95.00 101 LEU A O 1
ATOM 809 N N . ARG A 1 102 ? -7.886 2.459 -3.609 1.00 95.25 102 ARG A N 1
ATOM 810 C CA . ARG A 1 102 ? -9.302 2.272 -3.293 1.00 95.25 102 ARG A CA 1
ATOM 811 C C . ARG A 1 102 ? -9.470 1.208 -2.222 1.00 95.25 102 ARG A C 1
ATOM 813 O O . ARG A 1 102 ? -8.618 0.336 -2.062 1.00 95.25 102 ARG A O 1
ATOM 820 N N . ILE A 1 103 ? -10.610 1.224 -1.545 1.00 96.19 103 ILE A N 1
ATOM 821 C CA . ILE A 1 103 ? -11.000 0.162 -0.621 1.00 96.19 103 ILE A CA 1
ATOM 822 C C . ILE A 1 103 ? -12.325 -0.459 -1.056 1.00 96.19 103 ILE A C 1
ATOM 824 O O . ILE A 1 103 ? -13.252 0.239 -1.461 1.00 96.19 103 ILE A O 1
ATOM 828 N N . SER A 1 104 ? -12.411 -1.784 -1.008 1.00 94.75 104 SER A N 1
ATOM 829 C CA . SER A 1 104 ? -13.625 -2.533 -1.336 1.00 94.75 104 SER A CA 1
ATOM 830 C C . SER A 1 104 ? -13.653 -3.806 -0.504 1.00 94.75 104 SER A C 1
ATOM 832 O O . SER A 1 104 ? -12.648 -4.506 -0.435 1.00 94.75 104 SER A O 1
ATOM 834 N N . GLU A 1 105 ? -14.768 -4.065 0.185 1.00 94.50 105 GLU A N 1
ATOM 835 C CA . GLU A 1 105 ? -14.951 -5.265 1.028 1.00 94.50 105 GLU A CA 1
ATOM 836 C C . GLU A 1 105 ? -13.856 -5.439 2.106 1.00 94.50 105 GLU A C 1
ATOM 838 O O . GLU A 1 105 ? -13.483 -6.542 2.501 1.00 94.50 105 GLU A O 1
ATOM 843 N N . GLY A 1 106 ? -13.306 -4.320 2.591 1.00 94.94 106 GLY A N 1
ATOM 844 C CA . GLY A 1 106 ? -12.204 -4.314 3.557 1.00 94.94 106 GLY A CA 1
ATOM 845 C C . GLY A 1 106 ? -10.839 -4.692 2.977 1.00 94.94 106 GLY A C 1
ATOM 846 O O . GLY A 1 106 ? -9.874 -4.815 3.728 1.00 94.94 106 GLY A O 1
ATOM 847 N N . ILE A 1 107 ? -10.730 -4.826 1.656 1.00 97.75 107 ILE A N 1
ATOM 848 C CA . ILE A 1 107 ? -9.468 -4.990 0.939 1.00 97.75 107 ILE A CA 1
ATOM 849 C C . ILE A 1 107 ? -9.029 -3.635 0.389 1.00 97.75 107 ILE A C 1
ATOM 851 O O . ILE A 1 107 ? -9.739 -3.001 -0.396 1.00 97.75 107 ILE A O 1
ATOM 855 N N . ILE A 1 108 ? -7.845 -3.191 0.800 1.00 97.75 108 ILE A N 1
ATOM 856 C CA . ILE A 1 108 ? -7.191 -1.996 0.271 1.00 97.75 108 ILE A CA 1
ATOM 857 C C . ILE A 1 108 ? -6.465 -2.416 -1.002 1.00 97.75 108 ILE A C 1
ATOM 859 O O . ILE A 1 108 ? -5.561 -3.247 -0.940 1.00 97.75 108 ILE A O 1
ATOM 863 N N . LYS A 1 109 ? -6.849 -1.847 -2.144 1.00 98.00 109 LYS A N 1
ATOM 864 C CA . LYS A 1 109 ? -6.234 -2.099 -3.451 1.00 98.00 109 LYS A CA 1
ATOM 865 C C . LYS A 1 109 ? -5.538 -0.842 -3.934 1.00 98.00 109 LYS A C 1
ATOM 867 O O . LYS A 1 109 ? -6.104 0.245 -3.847 1.00 98.00 109 LYS A O 1
ATOM 872 N N . PHE A 1 110 ? -4.334 -0.986 -4.460 1.00 96.75 110 PHE A N 1
ATOM 873 C CA . PHE A 1 110 ? -3.562 0.124 -5.005 1.00 96.75 110 PHE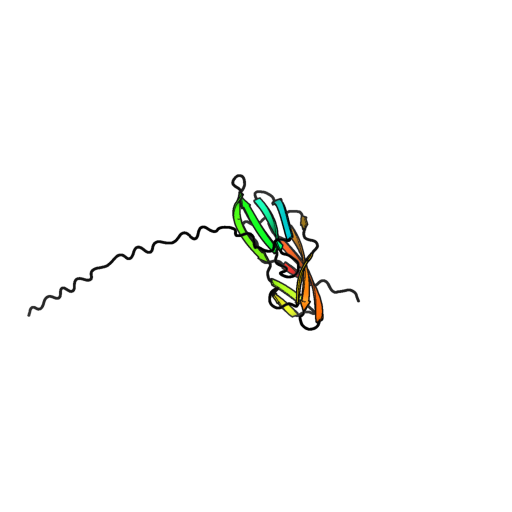 A CA 1
ATOM 874 C C . PHE A 1 110 ? -2.598 -0.366 -6.077 1.00 96.75 110 PHE A C 1
ATOM 876 O O . PHE A 1 110 ? -2.273 -1.549 -6.151 1.00 96.75 110 PHE A O 1
ATOM 883 N N . GLN A 1 111 ? -2.148 0.551 -6.918 1.00 96.19 111 GLN A N 1
ATOM 884 C CA . GLN A 1 111 ? -1.079 0.321 -7.872 1.00 96.19 111 GLN A CA 1
ATOM 885 C C . GLN A 1 111 ? 0.186 1.027 -7.400 1.00 96.19 111 GLN A C 1
ATOM 887 O O . GLN A 1 111 ? 0.128 2.085 -6.780 1.00 96.19 111 GLN A O 1
ATOM 892 N N . VAL A 1 112 ? 1.325 0.417 -7.691 1.00 95.25 112 VAL A N 1
ATOM 893 C CA . VAL A 1 112 ? 2.646 0.991 -7.468 1.00 95.25 112 VAL A CA 1
ATOM 894 C C . VAL A 1 112 ? 3.308 1.117 -8.826 1.00 95.25 112 VAL A C 1
ATOM 896 O O . VAL A 1 112 ? 3.564 0.094 -9.469 1.00 95.25 112 VAL A O 1
ATOM 899 N N . ALA A 1 113 ? 3.580 2.345 -9.263 1.00 94.00 113 ALA A N 1
ATOM 900 C CA . ALA A 1 113 ? 4.476 2.578 -10.387 1.00 94.00 113 ALA A CA 1
ATOM 901 C C . ALA A 1 113 ? 5.879 2.864 -9.844 1.00 94.00 113 ALA A C 1
ATOM 903 O O . ALA A 1 113 ? 6.074 3.768 -9.035 1.00 94.00 113 ALA A O 1
ATOM 904 N N . PHE A 1 114 ? 6.852 2.064 -10.271 1.00 93.25 114 PHE A N 1
ATOM 905 C CA . PHE A 1 114 ? 8.231 2.107 -9.796 1.00 93.25 114 PHE A CA 1
ATOM 906 C C . PHE A 1 114 ? 9.173 2.426 -10.958 1.00 93.25 114 PHE A C 1
ATOM 908 O O . PHE A 1 114 ? 9.238 1.662 -11.922 1.00 93.25 114 PHE A O 1
ATOM 915 N N . TYR A 1 115 ? 9.909 3.534 -10.869 1.00 91.50 115 TYR A N 1
ATOM 916 C CA . TYR A 1 115 ? 10.788 4.028 -11.932 1.00 91.50 115 TYR A CA 1
ATOM 917 C C . TYR A 1 115 ? 12.257 3.772 -11.604 1.00 91.50 115 TYR A C 1
ATOM 919 O O . TYR A 1 115 ? 12.816 4.366 -10.690 1.00 91.50 115 TYR A O 1
ATOM 927 N N . VAL A 1 116 ? 12.930 2.924 -12.375 1.00 89.81 116 VAL A N 1
ATOM 928 C CA . VAL A 1 116 ? 14.322 2.548 -12.085 1.00 89.81 116 VAL A CA 1
ATOM 929 C C . VAL A 1 116 ? 15.281 3.688 -12.456 1.00 89.81 116 VAL A C 1
ATOM 931 O O . VAL A 1 116 ? 15.145 4.306 -13.509 1.00 89.81 116 VAL A O 1
ATOM 934 N N . LEU A 1 117 ? 16.325 3.914 -11.645 1.00 85.25 117 LEU A N 1
ATOM 935 C CA . LEU A 1 117 ? 17.353 4.955 -11.856 1.00 85.25 117 LEU A CA 1
ATOM 936 C C . LEU A 1 117 ? 18.011 4.957 -13.246 1.00 85.25 117 LEU A C 1
ATOM 938 O O . LEU A 1 117 ? 18.489 5.991 -13.700 1.00 85.25 117 LEU A O 1
ATOM 942 N N . ARG A 1 118 ? 18.069 3.804 -13.919 1.00 82.88 118 ARG A N 1
ATOM 943 C CA . ARG A 1 118 ? 18.697 3.640 -15.242 1.00 82.88 118 ARG A CA 1
ATOM 944 C C . ARG A 1 118 ? 17.682 3.521 -16.383 1.00 82.88 118 ARG A C 1
ATOM 946 O O . ARG A 1 118 ? 18.040 3.059 -17.462 1.00 82.88 118 ARG A O 1
ATOM 953 N N . GLY A 1 119 ? 16.439 3.934 -16.142 1.00 77.56 119 GLY A N 1
ATOM 954 C CA . GLY A 1 119 ? 15.329 3.785 -17.075 1.00 77.56 119 GLY A CA 1
ATOM 955 C C . GLY A 1 119 ? 14.570 2.473 -16.883 1.00 77.56 119 GLY A C 1
ATOM 956 O O . GLY A 1 119 ? 15.090 1.497 -16.341 1.00 77.56 119 GLY A O 1
ATOM 957 N N . GLY A 1 120 ? 13.318 2.475 -17.334 1.00 86.44 120 GLY A N 1
ATOM 958 C CA . GLY A 1 120 ? 12.360 1.393 -17.126 1.00 86.44 120 GLY A CA 1
ATOM 959 C C . GLY A 1 120 ? 11.358 1.709 -16.019 1.00 86.44 120 GLY A C 1
ATOM 960 O O . GLY A 1 120 ? 11.661 2.402 -15.043 1.00 86.44 120 GLY A O 1
ATOM 961 N N . ARG A 1 121 ? 10.149 1.183 -16.192 1.00 91.44 121 ARG A N 1
ATOM 962 C CA . ARG A 1 121 ? 9.031 1.318 -15.267 1.00 91.44 121 ARG A CA 1
ATOM 963 C C . ARG A 1 121 ? 8.492 -0.071 -14.958 1.00 91.44 121 ARG A C 1
ATOM 965 O O . ARG A 1 121 ? 8.375 -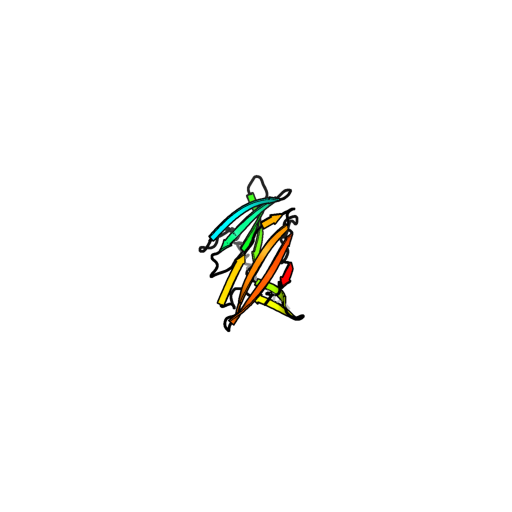0.914 -15.842 1.00 91.44 121 ARG A O 1
ATOM 972 N N . TYR A 1 122 ? 8.178 -0.312 -13.693 1.00 93.19 122 TYR A N 1
ATOM 973 C CA . TYR A 1 122 ? 7.416 -1.481 -13.279 1.00 93.19 122 TYR A CA 1
ATOM 974 C C . TYR A 1 122 ? 6.101 -1.017 -12.686 1.00 93.19 122 TYR A C 1
ATOM 976 O O . TYR A 1 122 ? 6.088 -0.265 -11.713 1.00 93.19 122 TYR A O 1
ATOM 984 N N . LEU A 1 123 ? 4.999 -1.503 -13.247 1.00 95.50 123 LEU A N 1
ATOM 985 C CA . LEU A 1 123 ? 3.684 -1.344 -12.655 1.00 95.50 123 LEU A CA 1
ATOM 986 C C . LEU A 1 123 ? 3.320 -2.619 -11.894 1.00 95.50 123 LEU A C 1
ATOM 988 O O . LEU A 1 123 ? 3.505 -3.736 -12.384 1.00 95.50 123 LEU A O 1
ATOM 992 N N . SER A 1 124 ? 2.832 -2.459 -10.671 1.00 96.75 124 SER A N 1
ATOM 993 C CA . SER A 1 124 ? 2.345 -3.563 -9.844 1.00 96.75 124 SER A CA 1
ATOM 994 C C . SER A 1 124 ? 0.987 -3.217 -9.258 1.00 96.75 124 SER A C 1
ATOM 996 O O . SER A 1 124 ? 0.770 -2.083 -8.850 1.00 96.75 124 SER A O 1
ATOM 998 N N . GLU A 1 125 ? 0.082 -4.185 -9.186 1.00 97.69 125 GLU A N 1
ATOM 999 C CA . GLU A 1 125 ? -1.150 -4.080 -8.405 1.00 97.69 125 GLU A CA 1
ATOM 1000 C C . GLU A 1 125 ? -0.972 -4.827 -7.091 1.00 97.69 125 GLU A C 1
ATOM 1002 O O . GLU A 1 125 ? -0.523 -5.972 -7.083 1.00 97.69 125 GLU A O 1
ATOM 1007 N N . CYS A 1 126 ? -1.312 -4.170 -5.992 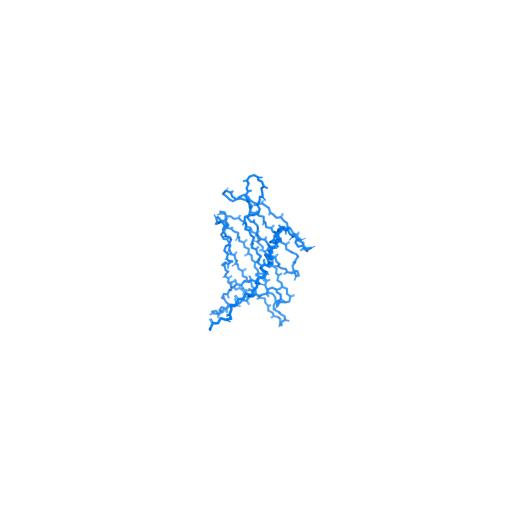1.00 98.19 126 CYS A N 1
ATOM 1008 C CA . CYS A 1 126 ? -1.105 -4.648 -4.641 1.00 98.19 126 CYS A CA 1
ATOM 1009 C C . CYS A 1 126 ? -2.410 -4.621 -3.852 1.00 98.19 126 CYS A C 1
ATOM 1011 O O . CYS A 1 126 ? -3.236 -3.717 -4.010 1.00 98.19 126 CYS A O 1
ATOM 1013 N N . GLU A 1 127 ? -2.561 -5.597 -2.962 1.00 98.31 127 GLU A N 1
ATOM 1014 C CA . GLU A 1 127 ? -3.712 -5.699 -2.073 1.00 98.31 127 GLU A CA 1
ATOM 1015 C C . GLU A 1 127 ? -3.282 -5.957 -0.623 1.00 98.31 127 GLU A C 1
ATOM 1017 O O . GLU A 1 127 ? -2.336 -6.707 -0.361 1.00 98.31 127 GLU A O 1
ATOM 1022 N N . ILE A 1 128 ? -3.989 -5.337 0.325 1.00 98.06 128 ILE A N 1
ATOM 1023 C CA . ILE A 1 128 ? -3.841 -5.553 1.770 1.00 98.06 128 ILE A CA 1
ATOM 1024 C C . ILE A 1 128 ? -5.224 -5.816 2.373 1.00 98.06 128 ILE A C 1
ATOM 1026 O O . ILE A 1 128 ? -6.152 -5.027 2.200 1.00 98.06 128 ILE A O 1
ATOM 1030 N N . ASP A 1 129 ? -5.347 -6.911 3.121 1.00 97.00 129 ASP A N 1
ATOM 1031 C CA . ASP A 1 129 ? -6.563 -7.265 3.857 1.00 97.00 129 ASP A CA 1
ATOM 1032 C C . ASP A 1 129 ? -6.637 -6.503 5.191 1.00 97.00 129 ASP A C 1
ATOM 1034 O O . ASP A 1 129 ? -5.892 -6.797 6.132 1.00 97.00 129 ASP A O 1
ATOM 1038 N N . ALA A 1 130 ? -7.540 -5.522 5.267 1.00 96.19 130 ALA A N 1
ATOM 1039 C CA . ALA A 1 130 ? -7.758 -4.673 6.437 1.00 96.19 130 ALA A CA 1
ATOM 1040 C C . ALA A 1 130 ? -8.853 -5.200 7.384 1.00 96.19 130 ALA A C 1
ATOM 1042 O O . ALA A 1 130 ? -9.172 -4.554 8.384 1.00 96.19 130 ALA A O 1
ATOM 1043 N N . ASN A 1 131 ? -9.417 -6.384 7.116 1.00 94.12 131 ASN A N 1
ATOM 1044 C CA . ASN A 1 131 ? -10.356 -7.036 8.035 1.00 94.12 131 ASN A CA 1
ATOM 1045 C C . ASN A 1 131 ? -9.644 -7.692 9.234 1.00 94.12 131 ASN A C 1
ATOM 1047 O O . ASN A 1 131 ? -10.288 -8.092 10.207 1.00 94.12 131 ASN A O 1
ATOM 1051 N N . ARG A 1 132 ? -8.312 -7.794 9.184 1.00 91.62 132 ARG A N 1
ATOM 1052 C CA . ARG A 1 132 ? -7.467 -8.383 10.230 1.00 91.62 132 ARG A CA 1
ATOM 1053 C C . ARG A 1 132 ? -7.077 -7.346 11.278 1.00 91.62 132 ARG A C 1
ATOM 1055 O O . ARG A 1 132 ? -6.943 -6.170 10.975 1.00 91.62 132 ARG A O 1
ATOM 1062 N N . GLU A 1 133 ? -6.809 -7.791 12.505 1.00 89.94 133 GLU A N 1
ATOM 1063 C CA . GLU A 1 133 ? -6.329 -6.902 13.583 1.00 89.94 133 GLU A CA 1
ATOM 1064 C C . GLU A 1 133 ? -4.885 -6.423 13.364 1.00 89.94 133 GLU A C 1
ATOM 1066 O O . GLU A 1 133 ? -4.486 -5.370 13.859 1.00 89.94 133 GLU A O 1
ATOM 1071 N N . LYS A 1 134 ? -4.106 -7.185 12.589 1.00 94.56 134 LYS A N 1
ATOM 1072 C CA . LYS A 1 134 ? -2.760 -6.825 12.147 1.00 94.56 134 LYS A CA 1
ATOM 1073 C C . LYS A 1 134 ? -2.740 -6.757 10.627 1.00 94.56 134 LYS A C 1
ATOM 1075 O O . LYS A 1 134 ? -3.061 -7.746 9.967 1.00 94.56 134 LYS A O 1
ATOM 1080 N N . LEU A 1 135 ? -2.312 -5.619 10.088 1.00 96.38 135 LEU A N 1
ATOM 1081 C CA . LEU A 1 135 ? -2.170 -5.424 8.650 1.00 96.38 135 LEU A CA 1
ATOM 1082 C C . LEU A 1 135 ? -1.067 -6.348 8.114 1.00 96.38 135 LEU A C 1
ATOM 1084 O O . LEU A 1 135 ? 0.056 -6.287 8.624 1.00 96.38 135 LEU A O 1
ATOM 1088 N N . PRO A 1 136 ? -1.331 -7.212 7.118 1.00 96.69 136 PRO A N 1
ATOM 1089 C CA . PRO A 1 136 ? -0.303 -8.044 6.492 1.00 96.69 136 PRO A CA 1
ATOM 1090 C C . PRO A 1 136 ? 0.627 -7.222 5.583 1.00 96.69 136 PRO A C 1
ATOM 1092 O O . PRO A 1 136 ? 0.432 -6.020 5.398 1.00 96.69 136 PRO A O 1
ATOM 1095 N N . GLU A 1 137 ? 1.676 -7.867 5.066 1.00 96.81 137 GLU A N 1
ATOM 1096 C CA . GLU A 1 137 ? 2.431 -7.325 3.929 1.00 96.81 137 GLU A CA 1
ATOM 1097 C C . GLU A 1 137 ? 1.513 -7.255 2.699 1.00 96.81 137 GLU A C 1
ATOM 1099 O O . GLU A 1 137 ? 0.626 -8.109 2.567 1.00 96.81 137 GLU A O 1
ATOM 1104 N N . PRO A 1 138 ? 1.712 -6.284 1.792 1.00 97.56 138 PRO A N 1
ATOM 1105 C CA . PRO A 1 138 ? 0.979 -6.255 0.540 1.00 97.56 138 PRO A CA 1
ATOM 1106 C C . PRO A 1 138 ? 1.301 -7.484 -0.308 1.00 97.56 138 PRO A C 1
ATOM 1108 O O . PRO A 1 138 ? 2.463 -7.862 -0.480 1.00 97.56 138 PRO A O 1
ATOM 1111 N N . VAL A 1 139 ? 0.260 -8.084 -0.877 1.00 98.06 139 VAL A N 1
ATOM 1112 C CA . VAL A 1 139 ? 0.403 -9.105 -1.914 1.00 98.06 139 VAL A CA 1
ATOM 1113 C C . VAL A 1 139 ? 0.337 -8.393 -3.253 1.00 98.06 139 VAL A C 1
ATOM 1115 O O . VAL A 1 139 ? -0.693 -7.811 -3.585 1.00 98.06 139 VAL A O 1
ATOM 1118 N N . CYS A 1 140 ? 1.439 -8.414 -4.000 1.00 97.81 140 CYS A N 1
ATOM 1119 C CA . CYS A 1 140 ? 1.566 -7.669 -5.246 1.00 97.81 140 CYS A CA 1
ATOM 1120 C C . CYS A 1 140 ? 1.753 -8.586 -6.455 1.00 97.81 140 CYS A C 1
ATOM 1122 O O . CYS A 1 140 ? 2.485 -9.578 -6.408 1.00 97.81 140 CYS A O 1
ATOM 1124 N N . ARG A 1 141 ? 1.137 -8.197 -7.570 1.00 96.75 141 ARG A N 1
ATOM 1125 C CA . ARG A 1 141 ? 1.299 -8.810 -8.889 1.00 96.75 141 ARG A CA 1
ATOM 1126 C C . ARG A 1 141 ? 1.810 -7.774 -9.879 1.00 96.75 141 ARG A C 1
ATOM 1128 O O . ARG A 1 141 ? 1.327 -6.645 -9.897 1.00 96.75 141 ARG A O 1
ATOM 1135 N N . HIS A 1 142 ? 2.779 -8.158 -10.701 1.00 96.12 142 HIS A N 1
ATOM 1136 C CA . HIS A 1 142 ? 3.246 -7.306 -11.787 1.00 96.12 142 HIS A CA 1
ATOM 1137 C C . HIS A 1 142 ? 2.144 -7.170 -12.845 1.00 96.12 142 HIS A C 1
ATOM 1139 O O . HIS A 1 142 ? 1.518 -8.165 -13.216 1.00 96.12 142 HIS A O 1
ATOM 1145 N N . ILE A 1 143 ? 1.910 -5.945 -13.309 1.00 94.62 143 ILE A N 1
ATOM 1146 C CA . ILE A 1 143 ? 1.102 -5.654 -14.490 1.00 94.62 143 ILE A CA 1
ATOM 1147 C C . ILE A 1 143 ? 2.091 -5.428 -15.641 1.00 94.62 143 ILE A C 1
ATOM 1149 O O . ILE A 1 143 ? 2.852 -4.460 -15.568 1.00 94.62 143 ILE A O 1
ATOM 1153 N N . PRO A 1 144 ? 2.112 -6.300 -16.665 1.00 86.06 144 PRO A N 1
ATOM 1154 C CA . PRO A 1 144 ? 2.880 -6.053 -17.878 1.00 86.06 144 PRO A CA 1
ATOM 1155 C C . PRO A 1 144 ? 2.445 -4.724 -18.500 1.00 86.06 144 PRO A C 1
ATOM 1157 O O . PRO A 1 144 ? 1.251 -4.429 -18.543 1.00 86.06 144 PRO A O 1
ATOM 1160 N N . GLU A 1 145 ? 3.396 -3.915 -18.954 1.00 75.56 145 GLU A N 1
ATOM 1161 C CA . GLU A 1 145 ? 3.062 -2.815 -19.855 1.00 75.56 145 GLU A CA 1
ATOM 1162 C C . GLU A 1 145 ? 2.769 -3.452 -21.216 1.00 75.56 145 GLU A C 1
ATOM 1164 O O . GLU A 1 145 ? 3.629 -4.143 -21.762 1.00 75.56 145 GLU A O 1
ATOM 1169 N N . ASP A 1 146 ? 1.535 -3.313 -21.706 1.00 62.47 146 ASP A N 1
ATOM 1170 C CA . ASP A 1 146 ? 1.232 -3.652 -23.095 1.00 62.47 146 ASP A CA 1
ATOM 1171 C C . ASP A 1 146 ? 2.041 -2.678 -23.974 1.00 62.47 146 ASP A C 1
ATOM 1173 O O . ASP A 1 146 ? 1.910 -1.462 -23.808 1.00 62.47 146 ASP A O 1
ATOM 1177 N N . GLU A 1 147 ? 2.930 -3.216 -24.817 1.00 43.94 147 GLU A N 1
ATOM 1178 C CA . GLU A 1 147 ? 3.760 -2.455 -25.771 1.00 43.94 147 GLU A CA 1
ATOM 1179 C C . GLU A 1 147 ? 2.922 -1.661 -26.786 1.00 43.94 147 GLU A C 1
ATOM 1181 O O . GLU A 1 147 ? 1.939 -2.222 -27.331 1.00 43.94 147 GLU A O 1
#

Secondary structure (DSSP, 8-state):
----------------------------S-EEEEEEEEETTEEEEEEEEPTTT--EEEEEEETTTTEEEEEEEESEEEEEETTEEEEEETTSSSEEEEEEEEEETTEEEEEEEEE-TTS-EEEEEEEEETTSSSPPPPEEEEEPPP-

Radius of gyration: 23.37 Å; chains: 1; bounding box: 57×38×87 Å

Foldseek 3Di:
DDDDDDDDDPPPPPPPPPPPPPPDPPQDPFWPDWDWDDAPQWIWIWTAGPFQQAKIKIFTAGPDVRHTLEIDIPQWAWEQDPNRIDIQGQVQARTKHWAPFDDDNQKTKIWIWTAHPVGDIWIKIWIWRRNDSYIDGIDIYTDDDDD

pLDDT: mean 83.37, std 18.23, range [40.38, 98.31]